Protein AF-A0A5J4TMM7-F1 (afdb_monomer_lite)

Sequence (166 aa):
MRTRFPPIDKGRENIFELLRQLVEALKNKEIQQAITAIHTQLLQATYKQFMEEETDIDERCTFEDDDDEDDKQDDQGDDDDDEEGKTYTKEQMHKHKHVHILLRQRLTILGDLIRTGDEATNAVVCRIISQIYDSHFANEDVLYAERAIPEDEKVQNTGENAAAPA

Radiu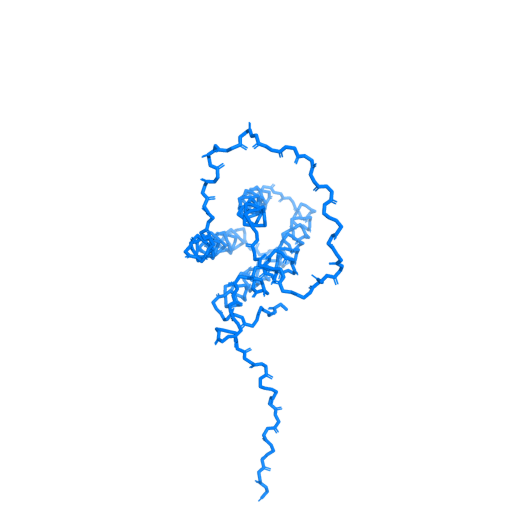s of gyration: 20.69 Å; chains: 1; bounding box: 51×47×65 Å

InterPro domains:
  IPR035938 Hemerythrin-like superfamily [G3DSA:1.20.120.50] (1-147)

pLDDT: mean 84.0, std 17.4, range [39.56, 97.88]

Foldseek 3Di:
DDLLFVLLVVLLVQLVVLLVVLLVCLVVVHDLVSNLVSLVVSLVSLVVSLVVVLVVCCVQDDDPPPPDDPDDDDDPPPDDDDPPAAAQDPVLSVVLNVLSVVLSVLSVVLSVCSNPHDSVSSVVSSVVNVVSSVVSVVPSVSVCSVHRPDVVSGNDCPPPDPDDDD

Organism: NCBI:txid222440

Structure (mmCIF, N/CA/C/O backbone):
data_AF-A0A5J4TMM7-F1
#
_entry.id   AF-A0A5J4TMM7-F1
#
loop_
_atom_site.group_PDB
_atom_site.id
_atom_site.type_symbol
_atom_site.label_atom_id
_atom_site.label_alt_id
_atom_site.label_comp_id
_atom_site.label_asym_id
_atom_site.label_entity_id
_atom_site.label_seq_id
_atom_site.pdbx_PDB_ins_code
_atom_site.Cartn_x
_atom_site.Cartn_y
_atom_site.Cartn_z
_atom_site.occupancy
_atom_site.B_iso_or_equiv
_atom_site.auth_seq_id
_atom_site.auth_comp_id
_atom_site.auth_asym_id
_atom_site.auth_atom_id
_atom_site.pdbx_PDB_model_num
ATOM 1 N N . MET A 1 1 ? 5.998 -13.136 -1.604 1.00 61.28 1 MET A N 1
ATOM 2 C CA . MET A 1 1 ? 6.021 -11.703 -1.958 1.00 61.28 1 MET A CA 1
ATOM 3 C C . MET A 1 1 ? 7.466 -11.260 -2.147 1.00 61.28 1 MET A C 1
ATOM 5 O O . MET A 1 1 ? 7.964 -10.487 -1.347 1.00 61.28 1 MET A O 1
ATOM 9 N N . ARG A 1 2 ? 8.184 -11.812 -3.128 1.00 78.62 2 ARG A N 1
ATOM 10 C CA . ARG A 1 2 ? 9.522 -11.314 -3.452 1.00 78.62 2 ARG A CA 1
ATOM 11 C C . ARG A 1 2 ? 9.553 -10.980 -4.922 1.00 78.62 2 ARG A C 1
ATOM 13 O O . ARG A 1 2 ? 9.240 -11.833 -5.745 1.00 78.62 2 ARG A O 1
ATOM 20 N N . THR A 1 3 ? 9.910 -9.744 -5.206 1.00 83.25 3 THR A N 1
ATOM 21 C CA . THR A 1 3 ? 10.149 -9.212 -6.547 1.00 83.25 3 THR A CA 1
ATOM 22 C C . THR A 1 3 ? 11.519 -9.580 -7.082 1.00 83.25 3 THR A C 1
ATOM 24 O O . THR A 1 3 ? 11.782 -9.384 -8.263 1.00 83.25 3 THR A O 1
ATOM 27 N N . ARG A 1 4 ? 12.395 -10.099 -6.206 1.00 85.50 4 ARG A N 1
ATOM 28 C CA . ARG A 1 4 ? 13.842 -10.203 -6.437 1.00 85.50 4 ARG A CA 1
ATOM 29 C C . ARG A 1 4 ? 14.512 -8.828 -6.529 1.00 85.50 4 ARG A C 1
ATOM 31 O O . ARG A 1 4 ? 15.693 -8.768 -6.842 1.00 85.50 4 ARG A O 1
ATOM 38 N N . PHE A 1 5 ? 13.803 -7.752 -6.190 1.00 87.56 5 PHE A N 1
ATOM 39 C CA . PHE A 1 5 ? 14.316 -6.392 -6.160 1.00 87.56 5 PHE A CA 1
ATOM 40 C C . PHE A 1 5 ? 14.254 -5.841 -4.719 1.00 87.56 5 PHE A C 1
ATOM 42 O O . PHE A 1 5 ? 13.188 -5.447 -4.234 1.00 87.56 5 PHE A O 1
ATOM 49 N N . PRO A 1 6 ? 15.390 -5.834 -3.992 1.00 85.69 6 PRO A N 1
ATOM 50 C CA . PRO A 1 6 ? 15.434 -5.525 -2.562 1.00 85.69 6 PRO A CA 1
ATOM 51 C C . PRO A 1 6 ? 14.825 -4.184 -2.131 1.00 85.69 6 PRO A C 1
ATOM 53 O O . PRO A 1 6 ? 14.250 -4.155 -1.041 1.00 85.69 6 PRO A O 1
ATOM 56 N N . PRO A 1 7 ? 14.928 -3.083 -2.906 1.00 86.56 7 PRO A N 1
ATOM 57 C CA . PRO A 1 7 ? 14.303 -1.817 -2.524 1.00 86.56 7 PRO A CA 1
ATOM 58 C C . PRO A 1 7 ? 12.787 -1.935 -2.331 1.00 86.56 7 PRO A C 1
ATOM 60 O O . PRO A 1 7 ? 12.265 -1.477 -1.315 1.00 86.56 7 PRO A O 1
ATOM 63 N N . ILE A 1 8 ? 12.105 -2.629 -3.246 1.00 88.56 8 ILE A N 1
ATOM 64 C CA . ILE A 1 8 ? 10.664 -2.876 -3.150 1.00 88.56 8 ILE A CA 1
ATOM 65 C C . ILE A 1 8 ? 10.368 -3.897 -2.048 1.00 88.56 8 ILE A C 1
ATOM 67 O O . ILE A 1 8 ? 9.535 -3.651 -1.177 1.00 88.56 8 ILE A O 1
ATOM 71 N N . ASP A 1 9 ? 11.094 -5.019 -2.019 1.00 90.81 9 ASP A N 1
ATOM 72 C CA . ASP A 1 9 ? 10.847 -6.085 -1.039 1.00 90.81 9 ASP A CA 1
ATOM 73 C C . ASP A 1 9 ? 10.983 -5.579 0.411 1.00 90.81 9 ASP A C 1
ATOM 75 O O . ASP A 1 9 ? 10.133 -5.872 1.252 1.00 90.81 9 ASP A O 1
ATOM 79 N N . LYS A 1 10 ? 11.986 -4.742 0.703 1.00 91.19 10 LYS A N 1
ATOM 80 C CA . LYS A 1 10 ? 12.182 -4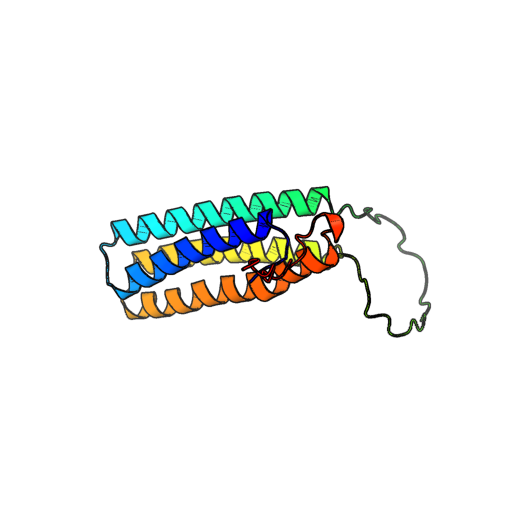.147 2.036 1.00 91.19 10 LYS A CA 1
ATOM 81 C C . LYS A 1 10 ? 11.046 -3.197 2.425 1.00 91.19 10 LYS A C 1
ATOM 83 O O . LYS A 1 10 ? 10.634 -3.160 3.588 1.00 91.19 10 LYS A O 1
ATOM 88 N N . GLY A 1 11 ? 10.551 -2.423 1.465 1.00 91.69 11 GLY A N 1
ATOM 89 C CA . GLY A 1 11 ? 9.391 -1.560 1.641 1.00 91.69 11 GLY A CA 1
ATOM 90 C C . GLY A 1 11 ? 8.132 -2.343 1.989 1.00 91.69 11 GLY A C 1
ATOM 91 O O . GLY A 1 11 ? 7.473 -2.060 2.995 1.00 91.69 11 GLY A O 1
ATOM 92 N N . ARG A 1 12 ? 7.853 -3.391 1.204 1.00 92.81 12 ARG A N 1
ATOM 93 C CA . ARG A 1 12 ? 6.735 -4.317 1.428 1.00 92.81 12 ARG A CA 1
ATOM 94 C C . ARG A 1 12 ? 6.816 -5.001 2.783 1.00 92.81 12 ARG A C 1
ATOM 96 O O . ARG A 1 12 ? 5.810 -5.055 3.483 1.00 92.81 12 ARG A O 1
ATOM 103 N N . GLU A 1 13 ? 7.993 -5.486 3.180 1.00 94.00 13 GLU A N 1
ATOM 104 C CA . GLU A 1 13 ? 8.210 -6.119 4.488 1.00 94.00 13 GLU A CA 1
ATOM 105 C C . GLU A 1 13 ? 7.875 -5.161 5.640 1.00 94.00 13 GLU A C 1
ATOM 107 O O . GLU A 1 13 ? 7.154 -5.536 6.566 1.00 94.00 13 GLU A O 1
ATOM 112 N N . ASN A 1 14 ? 8.325 -3.905 5.562 1.00 95.50 14 ASN A N 1
ATOM 113 C CA . ASN A 1 14 ? 8.018 -2.891 6.572 1.00 95.50 14 ASN A CA 1
ATOM 114 C C . ASN A 1 14 ? 6.512 -2.573 6.642 1.00 95.50 14 ASN A C 1
ATOM 116 O O . ASN A 1 14 ? 5.935 -2.507 7.729 1.00 95.50 14 ASN A O 1
ATOM 120 N N . ILE A 1 15 ? 5.857 -2.408 5.488 1.00 96.56 15 ILE A N 1
ATOM 121 C CA . ILE A 1 15 ? 4.406 -2.183 5.421 1.00 96.56 15 ILE A CA 1
ATOM 122 C C . ILE A 1 15 ? 3.649 -3.384 5.994 1.00 96.56 15 ILE A C 1
ATOM 124 O O . ILE A 1 15 ? 2.725 -3.205 6.787 1.00 96.56 15 ILE A O 1
ATOM 128 N N . PHE A 1 16 ? 4.046 -4.603 5.629 1.00 95.06 16 PHE A N 1
ATOM 129 C CA . PHE A 1 16 ? 3.394 -5.825 6.084 1.00 95.06 16 PHE A CA 1
ATOM 130 C C . PHE A 1 16 ? 3.537 -6.022 7.596 1.00 95.06 16 PHE A C 1
ATOM 132 O O . PHE A 1 16 ? 2.585 -6.430 8.260 1.00 95.06 16 PHE A O 1
ATOM 139 N N . GLU A 1 17 ? 4.690 -5.678 8.165 1.00 96.69 17 GLU A N 1
ATOM 140 C CA . GLU A 1 17 ? 4.903 -5.748 9.609 1.00 96.69 17 GLU A CA 1
ATOM 141 C C . GLU A 1 17 ? 4.015 -4.745 10.365 1.00 96.69 17 GLU A C 1
ATOM 143 O O . GLU A 1 17 ? 3.347 -5.117 11.331 1.00 96.69 17 GLU A O 1
ATOM 148 N N . LEU A 1 18 ? 3.909 -3.501 9.887 1.00 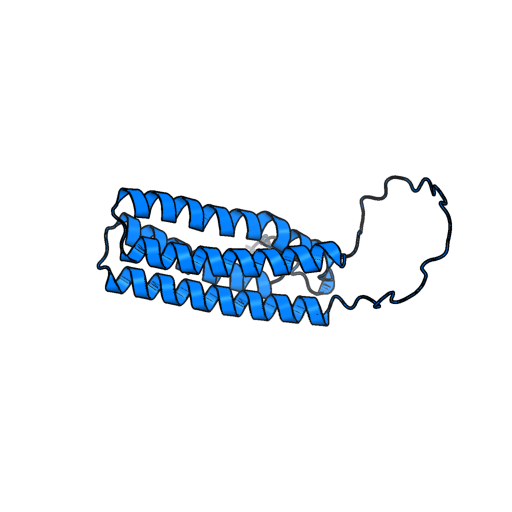97.75 18 LEU A N 1
ATOM 149 C CA . LEU A 1 18 ? 2.998 -2.500 10.461 1.00 97.75 18 LEU A CA 1
ATOM 150 C C . LEU A 1 18 ? 1.523 -2.896 10.305 1.00 97.75 18 LEU A C 1
ATOM 152 O O . LEU A 1 18 ? 0.721 -2.714 11.223 1.00 97.75 18 LEU A O 1
ATOM 156 N N . LEU A 1 19 ? 1.161 -3.475 9.160 1.00 96.94 19 LEU A N 1
ATOM 157 C CA . LEU A 1 19 ? -0.169 -4.016 8.895 1.00 96.94 19 LEU A CA 1
ATOM 158 C C . LEU A 1 19 ? -0.513 -5.147 9.872 1.00 96.94 19 LEU A C 1
ATOM 160 O O . LEU A 1 19 ? -1.602 -5.153 10.449 1.00 96.94 19 LEU A O 1
ATOM 164 N N . ARG A 1 20 ? 0.419 -6.081 10.093 1.00 96.62 20 ARG A N 1
ATOM 165 C CA . ARG A 1 20 ? 0.270 -7.178 11.057 1.00 96.62 20 ARG A CA 1
ATOM 166 C C . ARG A 1 20 ? 0.056 -6.637 12.467 1.00 96.62 20 ARG A C 1
ATOM 168 O O . ARG A 1 20 ? -0.903 -7.043 13.122 1.00 96.62 20 ARG A O 1
ATOM 175 N N . GLN A 1 21 ? 0.887 -5.687 12.899 1.00 97.56 21 GLN A N 1
ATOM 176 C CA . GLN A 1 21 ? 0.751 -5.034 14.203 1.00 97.56 21 GLN A CA 1
ATOM 177 C C . GLN A 1 21 ? -0.606 -4.337 14.353 1.00 97.56 21 GLN A C 1
ATOM 179 O O . GLN A 1 21 ? -1.248 -4.469 15.392 1.00 97.56 21 GLN A O 1
ATOM 184 N N . LEU A 1 22 ? -1.090 -3.652 13.311 1.00 96.88 22 LEU A N 1
ATOM 185 C CA . LEU A 1 22 ? -2.394 -2.987 13.347 1.00 96.88 22 LEU A CA 1
ATOM 186 C C . LEU A 1 22 ? -3.536 -3.998 13.502 1.00 96.88 22 LEU A C 1
ATOM 188 O O . LEU A 1 22 ? -4.430 -3.807 14.325 1.00 96.88 22 LEU A O 1
ATOM 192 N N . VAL A 1 23 ? -3.500 -5.085 12.728 1.00 95.81 23 VAL A N 1
ATOM 193 C CA . VAL A 1 23 ? -4.502 -6.155 12.800 1.00 95.81 23 VAL A CA 1
ATOM 194 C C . VAL A 1 23 ? -4.486 -6.831 14.173 1.00 95.81 23 VAL A C 1
ATOM 196 O O . VAL A 1 23 ? -5.550 -7.122 14.720 1.00 95.81 23 VAL A O 1
ATOM 199 N N . GLU A 1 24 ? -3.309 -7.079 14.744 1.00 96.19 24 GLU A N 1
ATOM 200 C CA . GLU A 1 24 ? -3.167 -7.644 16.090 1.00 96.19 24 GLU A CA 1
ATOM 201 C C . GLU A 1 24 ? -3.703 -6.697 17.162 1.00 96.19 24 GLU A C 1
ATOM 203 O O . GLU A 1 24 ? -4.505 -7.126 17.991 1.00 96.19 24 GLU A O 1
ATOM 208 N N . ALA A 1 25 ? -3.363 -5.409 17.100 1.00 95.75 25 ALA A N 1
ATOM 209 C CA . ALA A 1 25 ? -3.857 -4.405 18.037 1.00 95.75 25 ALA A CA 1
ATOM 210 C C . ALA A 1 25 ? -5.392 -4.284 17.996 1.00 95.75 25 ALA A C 1
ATOM 212 O O . ALA A 1 25 ? -6.048 -4.237 19.040 1.00 95.75 25 ALA A O 1
ATOM 213 N N . LEU A 1 26 ? -5.985 -4.312 16.794 1.00 93.81 26 LEU A N 1
ATOM 214 C CA . LEU A 1 26 ? -7.440 -4.304 16.606 1.00 93.81 26 LEU A CA 1
ATOM 215 C C . LEU A 1 26 ? -8.102 -5.577 17.158 1.00 93.81 26 LEU A C 1
ATOM 217 O O . LEU A 1 26 ? -9.134 -5.490 17.822 1.00 93.81 26 LEU A O 1
ATOM 221 N N . LYS A 1 27 ? -7.508 -6.757 16.932 1.00 92.44 27 LYS A N 1
ATOM 222 C CA . LYS A 1 27 ? -8.018 -8.041 17.455 1.00 92.44 27 LYS A CA 1
ATOM 223 C C . LYS A 1 27 ? -7.916 -8.140 18.976 1.00 92.44 27 LYS A C 1
ATOM 225 O O . LYS A 1 27 ? -8.837 -8.639 19.618 1.00 92.44 27 LYS A O 1
ATOM 230 N N . ASN A 1 28 ? -6.817 -7.652 19.544 1.00 94.19 28 ASN A N 1
ATOM 231 C CA . ASN A 1 28 ? -6.554 -7.668 20.983 1.00 94.19 28 ASN A CA 1
ATOM 232 C C . ASN A 1 28 ? -7.286 -6.552 21.736 1.00 94.19 28 ASN A C 1
ATOM 234 O O . ASN A 1 28 ? -7.210 -6.502 22.963 1.00 94.19 28 ASN A O 1
ATOM 238 N N . LYS A 1 29 ? -8.014 -5.683 21.019 1.00 92.06 29 LYS A N 1
ATOM 239 C CA . LYS A 1 29 ? -8.740 -4.538 21.582 1.00 92.06 29 LYS A CA 1
ATOM 240 C C . LYS A 1 29 ? -7.807 -3.643 22.394 1.00 92.06 29 LYS A C 1
ATOM 242 O O . LYS A 1 29 ? -8.122 -3.244 23.516 1.00 92.06 29 LYS A O 1
ATOM 247 N N . GLU A 1 30 ? -6.634 -3.370 21.830 1.00 94.56 30 GLU A N 1
ATOM 248 C CA . GLU A 1 30 ? -5.685 -2.450 22.438 1.00 94.56 30 GLU A CA 1
ATOM 249 C C . GLU A 1 30 ? -6.285 -1.051 22.600 1.00 94.56 30 GLU A C 1
ATOM 251 O O . GLU A 1 30 ? -7.309 -0.694 22.012 1.00 94.56 30 GLU A O 1
ATOM 256 N N . ILE A 1 31 ? -5.639 -0.229 23.426 1.00 94.38 31 ILE A N 1
ATOM 257 C CA . ILE A 1 31 ? -6.094 1.139 23.651 1.00 94.38 31 ILE A CA 1
ATOM 258 C C . ILE A 1 31 ? -6.087 1.934 22.337 1.00 94.38 31 ILE A C 1
ATOM 260 O O . ILE A 1 31 ? -5.144 1.857 21.547 1.00 94.38 31 ILE A O 1
ATOM 264 N N . GLN A 1 32 ? -7.112 2.765 22.130 1.00 93.50 32 GLN A N 1
ATOM 265 C CA . GLN A 1 32 ? -7.313 3.505 20.877 1.00 93.50 32 GLN A CA 1
ATOM 266 C C . GLN A 1 32 ? -6.090 4.330 20.449 1.00 93.50 32 GLN A C 1
ATOM 268 O O . GLN A 1 32 ? -5.813 4.478 19.258 1.00 93.50 32 GLN A O 1
ATOM 273 N N . GLN A 1 33 ? -5.343 4.864 21.418 1.00 94.44 33 GLN A N 1
ATOM 274 C CA . GLN A 1 33 ? -4.124 5.625 21.161 1.00 94.44 33 GLN A CA 1
ATOM 275 C C . GLN A 1 33 ? -3.031 4.770 20.501 1.00 94.44 33 GLN A C 1
ATOM 277 O O . GLN A 1 33 ? -2.375 5.252 19.581 1.00 94.44 33 GLN A O 1
ATOM 282 N N . ALA A 1 34 ? -2.860 3.514 20.929 1.00 95.94 34 ALA A N 1
ATOM 283 C CA . ALA A 1 34 ? -1.887 2.589 20.348 1.00 95.94 34 ALA A CA 1
ATOM 284 C C . ALA A 1 34 ? -2.284 2.215 18.914 1.00 95.94 34 ALA A C 1
ATOM 286 O O . ALA A 1 34 ? -1.485 2.371 17.994 1.00 95.94 34 ALA A O 1
ATOM 287 N N . ILE A 1 35 ? -3.555 1.858 18.703 1.00 96.00 35 ILE A N 1
ATOM 288 C CA . ILE A 1 35 ? -4.111 1.552 17.375 1.00 96.00 35 ILE A CA 1
ATOM 289 C C . ILE A 1 35 ? -3.916 2.736 16.414 1.00 96.00 35 ILE A C 1
ATOM 291 O O . ILE A 1 35 ? -3.448 2.566 15.289 1.00 96.00 35 ILE A O 1
ATOM 295 N N . THR A 1 36 ? -4.226 3.954 16.869 1.00 94.81 36 THR A N 1
ATOM 296 C CA . THR A 1 36 ? -4.078 5.177 16.061 1.00 94.81 36 THR A CA 1
ATOM 297 C C . THR A 1 36 ? -2.611 5.457 15.723 1.00 94.81 36 THR A C 1
ATOM 299 O O . THR A 1 36 ? -2.302 5.879 14.607 1.00 94.81 36 THR A O 1
ATOM 302 N N . ALA A 1 37 ? -1.692 5.205 16.660 1.00 96.94 37 ALA A N 1
ATOM 303 C CA . ALA A 1 37 ? -0.262 5.367 16.422 1.00 96.94 37 ALA A CA 1
ATOM 304 C C . ALA A 1 37 ? 0.255 4.377 15.367 1.00 96.94 37 ALA A C 1
ATOM 306 O O . ALA A 1 37 ? 0.974 4.792 14.460 1.00 96.94 37 ALA A O 1
ATOM 307 N N . ILE A 1 38 ? -0.151 3.104 15.437 1.00 97.62 38 ILE A N 1
ATOM 308 C CA . ILE A 1 38 ? 0.238 2.084 14.451 1.00 97.62 38 ILE A CA 1
ATOM 309 C C . ILE A 1 38 ? -0.352 2.415 13.074 1.00 97.62 38 ILE A C 1
ATOM 311 O O . ILE A 1 38 ? 0.367 2.389 12.078 1.00 97.62 38 ILE A O 1
ATOM 315 N N . HIS A 1 39 ? -1.631 2.803 13.004 1.00 97.19 39 HIS A N 1
ATOM 316 C CA . HIS A 1 39 ? -2.255 3.245 11.748 1.00 97.19 39 HIS A CA 1
ATOM 317 C C . HIS A 1 39 ? -1.517 4.439 11.127 1.00 97.19 39 HIS A C 1
ATOM 319 O O . HIS A 1 39 ? -1.257 4.444 9.925 1.00 97.19 39 HIS A O 1
ATOM 325 N N . THR A 1 40 ? -1.102 5.412 11.944 1.00 97.06 40 THR A N 1
ATOM 326 C CA . THR A 1 40 ? -0.323 6.569 11.474 1.00 97.06 40 THR A CA 1
ATOM 327 C C . THR A 1 40 ? 1.035 6.142 10.913 1.00 97.06 40 THR A C 1
ATOM 329 O O . THR A 1 40 ? 1.440 6.630 9.858 1.00 97.06 40 THR A O 1
ATOM 332 N N . GLN A 1 41 ? 1.727 5.211 11.578 1.00 97.88 41 GLN A N 1
ATOM 333 C CA . GLN A 1 41 ? 2.993 4.663 11.083 1.00 97.88 41 GLN A CA 1
ATOM 334 C C . GLN A 1 41 ? 2.801 3.917 9.759 1.00 97.88 41 GLN A C 1
ATOM 336 O O . GLN A 1 41 ? 3.575 4.128 8.827 1.00 97.88 41 GLN A O 1
ATOM 341 N N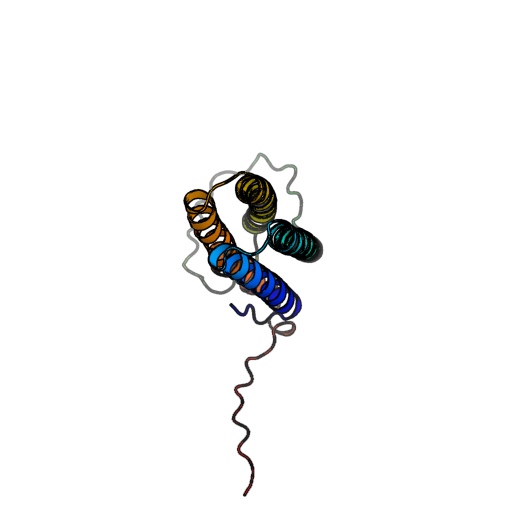 . LEU A 1 42 ? 1.742 3.108 9.638 1.00 97.88 42 LEU A N 1
ATOM 342 C CA . LEU A 1 42 ? 1.397 2.408 8.400 1.00 97.88 42 LEU A CA 1
ATOM 343 C C . LEU A 1 42 ? 1.124 3.389 7.252 1.00 97.88 42 LEU A C 1
ATOM 345 O O . LEU A 1 42 ? 1.629 3.196 6.145 1.00 97.88 42 LEU A O 1
ATOM 349 N N . LEU A 1 43 ? 0.381 4.469 7.514 1.00 96.88 43 LEU A N 1
ATOM 350 C CA . LEU A 1 43 ? 0.112 5.525 6.536 1.00 96.88 43 LEU A CA 1
ATOM 351 C C . LEU A 1 43 ? 1.402 6.199 6.058 1.00 96.88 43 LEU A C 1
ATOM 353 O O . LEU A 1 43 ? 1.596 6.364 4.855 1.00 96.88 43 LEU A O 1
ATOM 357 N N . GLN A 1 44 ? 2.297 6.553 6.982 1.00 97.00 44 GLN A N 1
ATOM 358 C CA . GLN A 1 44 ? 3.578 7.182 6.657 1.00 97.00 44 GLN A CA 1
ATOM 359 C C . GLN A 1 44 ? 4.500 6.245 5.872 1.00 97.00 44 GLN A C 1
ATOM 361 O O . GLN A 1 44 ? 5.087 6.668 4.877 1.00 97.00 44 GLN A O 1
ATOM 366 N N . ALA A 1 45 ? 4.602 4.980 6.287 1.00 97.12 45 ALA A N 1
ATOM 367 C CA . ALA A 1 45 ? 5.396 3.971 5.593 1.00 97.12 45 ALA A CA 1
ATOM 368 C C . ALA A 1 45 ? 4.884 3.740 4.166 1.00 97.12 45 ALA A C 1
ATOM 370 O O . ALA A 1 45 ? 5.674 3.739 3.228 1.00 97.12 45 ALA A O 1
ATOM 371 N N . THR A 1 46 ? 3.564 3.632 4.000 1.00 97.31 46 THR A N 1
ATOM 372 C CA . THR A 1 46 ? 2.917 3.459 2.690 1.00 97.31 46 THR A CA 1
ATOM 373 C C . THR A 1 46 ? 3.138 4.664 1.791 1.00 97.31 46 THR A C 1
ATOM 375 O O . THR A 1 46 ? 3.504 4.512 0.632 1.00 97.31 46 THR A O 1
ATOM 378 N N . TYR A 1 47 ? 2.945 5.874 2.321 1.00 96.75 47 TYR A N 1
ATOM 379 C CA . TYR A 1 47 ? 3.179 7.097 1.560 1.00 96.75 47 TYR A CA 1
ATOM 380 C C . TYR A 1 47 ? 4.625 7.179 1.076 1.00 96.75 47 TYR A C 1
ATOM 382 O O . TYR A 1 47 ? 4.859 7.433 -0.100 1.00 96.75 47 TYR A O 1
ATOM 390 N N . LYS A 1 48 ? 5.581 6.938 1.979 1.00 96.31 48 LYS A N 1
ATOM 391 C CA . LYS A 1 48 ? 7.002 6.970 1.654 1.00 96.31 48 LYS A CA 1
ATOM 392 C C . LYS A 1 48 ? 7.347 5.945 0.571 1.00 96.31 48 LYS A C 1
ATOM 394 O O . LYS A 1 48 ? 7.936 6.334 -0.428 1.00 96.31 48 LYS A O 1
ATOM 399 N N . GLN A 1 49 ? 6.949 4.687 0.759 1.00 95.75 49 GLN A N 1
ATOM 400 C CA . GLN A 1 49 ? 7.257 3.614 -0.184 1.00 95.75 49 GLN A CA 1
ATOM 401 C C . GLN A 1 49 ? 6.703 3.915 -1.576 1.00 95.75 49 GLN A C 1
ATOM 403 O O . GLN A 1 49 ? 7.434 3.855 -2.555 1.00 95.75 49 GLN A O 1
ATOM 408 N N . PHE A 1 50 ? 5.435 4.319 -1.659 1.00 96.62 50 PHE A N 1
ATOM 409 C CA . PHE A 1 50 ? 4.814 4.631 -2.943 1.00 96.62 50 PHE A CA 1
ATOM 410 C C . PHE A 1 50 ? 5.440 5.846 -3.619 1.00 96.62 50 PHE A C 1
ATOM 412 O O . PHE A 1 50 ? 5.518 5.868 -4.835 1.00 96.62 50 PHE A O 1
ATOM 419 N N . MET A 1 51 ? 5.891 6.852 -2.866 1.00 95.88 51 MET A N 1
ATOM 420 C CA . MET A 1 51 ? 6.623 7.983 -3.446 1.00 95.88 51 MET A CA 1
ATOM 421 C C . MET A 1 51 ? 7.980 7.552 -4.014 1.00 95.88 51 MET A C 1
ATOM 423 O O . MET A 1 51 ? 8.360 8.009 -5.089 1.00 95.88 51 MET A O 1
ATOM 427 N N . GLU A 1 52 ? 8.707 6.693 -3.297 1.00 95.25 52 GLU A N 1
ATOM 428 C CA . GLU A 1 52 ? 9.994 6.153 -3.750 1.00 95.25 52 GLU A CA 1
ATOM 429 C C . GLU A 1 52 ? 9.809 5.299 -5.014 1.00 95.25 52 GLU A C 1
ATOM 431 O O . GLU A 1 52 ? 10.512 5.513 -5.996 1.00 95.25 52 GLU A O 1
ATOM 436 N N . GLU A 1 53 ? 8.806 4.420 -5.036 1.00 94.25 53 GLU A N 1
ATOM 437 C CA . GLU A 1 53 ? 8.454 3.616 -6.213 1.00 94.25 53 GLU A CA 1
ATOM 438 C C . GLU A 1 53 ? 7.958 4.468 -7.381 1.00 94.25 53 GLU A C 1
ATOM 440 O O . GLU A 1 53 ? 8.382 4.260 -8.507 1.00 94.25 53 GLU A O 1
ATOM 445 N N . GLU A 1 54 ? 7.087 5.452 -7.146 1.00 94.69 54 GLU A N 1
ATOM 446 C CA . GLU A 1 54 ? 6.593 6.346 -8.201 1.00 94.69 54 GLU A CA 1
ATOM 447 C C . GLU A 1 54 ? 7.727 7.144 -8.854 1.00 94.69 54 GLU A C 1
ATOM 449 O O . GLU A 1 54 ? 7.667 7.376 -10.062 1.00 94.69 54 GLU A O 1
ATOM 454 N N . THR A 1 55 ? 8.737 7.527 -8.065 1.00 94.38 55 THR A N 1
ATOM 455 C CA . THR A 1 55 ? 9.947 8.210 -8.544 1.00 94.38 55 THR A CA 1
ATOM 456 C C . THR A 1 55 ? 10.820 7.259 -9.359 1.00 94.38 55 THR A C 1
ATOM 458 O O . THR A 1 55 ? 11.198 7.598 -10.472 1.00 94.38 55 THR A O 1
ATOM 461 N N . ASP A 1 56 ? 11.084 6.052 -8.851 1.00 92.69 56 ASP A N 1
ATOM 462 C CA . ASP A 1 56 ? 11.849 5.021 -9.570 1.00 92.69 56 ASP A CA 1
ATOM 463 C C . ASP A 1 56 ? 11.163 4.636 -10.895 1.00 92.69 56 ASP A C 1
ATOM 465 O O . ASP A 1 56 ? 11.814 4.527 -11.932 1.00 92.69 56 ASP A O 1
ATOM 469 N N . ILE A 1 57 ? 9.830 4.534 -10.889 1.00 91.12 57 ILE A N 1
ATOM 470 C CA . ILE A 1 57 ? 9.020 4.324 -12.091 1.00 91.12 57 ILE A CA 1
ATOM 471 C C . ILE A 1 57 ? 9.216 5.476 -13.085 1.00 91.12 57 ILE A C 1
ATOM 473 O O . ILE A 1 57 ? 9.426 5.199 -14.260 1.00 91.12 57 ILE A O 1
ATOM 477 N N . ASP A 1 58 ? 9.160 6.740 -12.650 1.00 90.44 58 ASP A N 1
ATOM 478 C CA . ASP A 1 58 ? 9.358 7.896 -13.544 1.00 90.44 58 ASP A CA 1
ATOM 479 C C . ASP A 1 58 ? 10.773 7.959 -14.124 1.00 90.44 58 ASP A C 1
ATOM 481 O O . ASP A 1 58 ? 10.951 8.303 -15.291 1.00 90.44 58 ASP A O 1
ATOM 485 N N . GLU A 1 59 ? 11.782 7.627 -13.320 1.00 90.62 59 GLU A N 1
ATOM 486 C CA . GLU A 1 59 ? 13.183 7.642 -13.744 1.00 90.62 59 GLU A CA 1
ATOM 487 C C . GLU A 1 59 ? 13.487 6.541 -14.768 1.00 90.62 59 GLU A C 1
ATOM 489 O O . GLU A 1 59 ? 14.309 6.740 -15.664 1.00 90.62 59 GLU A O 1
ATOM 494 N N . ARG A 1 60 ? 12.823 5.385 -14.655 1.00 87.38 60 ARG A N 1
ATOM 495 C CA . ARG A 1 60 ? 13.043 4.228 -15.538 1.00 87.38 60 ARG A CA 1
ATOM 496 C C . ARG A 1 60 ? 12.128 4.203 -16.754 1.00 87.38 60 ARG A C 1
ATOM 498 O O . ARG A 1 60 ? 12.535 3.733 -17.814 1.00 87.38 60 ARG A O 1
ATOM 505 N N . CYS A 1 61 ? 10.888 4.654 -16.600 1.00 84.81 61 CYS A N 1
ATOM 506 C CA . CYS A 1 61 ? 9.838 4.522 -17.604 1.00 84.81 61 CYS A CA 1
ATOM 507 C C . CYS A 1 61 ? 9.605 5.866 -18.295 1.00 84.81 61 CYS A C 1
ATOM 509 O O . CYS A 1 61 ? 8.600 6.539 -18.067 1.00 84.81 61 CYS A O 1
ATOM 511 N N . THR A 1 62 ? 10.540 6.261 -19.156 1.00 79.94 62 THR A N 1
ATOM 512 C CA . THR A 1 62 ? 10.342 7.410 -20.041 1.00 79.94 62 THR A CA 1
ATOM 513 C C . THR A 1 62 ? 9.569 6.964 -21.272 1.00 79.94 62 THR A C 1
ATOM 515 O O . THR A 1 62 ? 10.034 6.104 -22.021 1.00 79.94 62 THR A O 1
ATOM 518 N N . PHE A 1 63 ? 8.403 7.557 -21.492 1.00 78.31 63 PHE A N 1
ATOM 519 C CA . PHE A 1 63 ? 7.640 7.386 -22.721 1.00 78.31 63 PHE A CA 1
ATOM 520 C C . PHE A 1 63 ? 7.781 8.667 -23.529 1.00 78.31 63 PHE A C 1
ATOM 522 O O . PHE A 1 63 ? 7.651 9.753 -22.964 1.00 78.31 63 PHE A O 1
ATOM 529 N N . GLU A 1 64 ? 8.073 8.546 -24.820 1.00 73.75 64 GLU A N 1
ATOM 530 C CA . GLU A 1 64 ? 7.967 9.686 -25.722 1.00 73.75 64 GLU A CA 1
ATOM 531 C C . GLU A 1 64 ? 6.493 10.119 -25.733 1.00 73.75 64 GLU A C 1
ATOM 533 O O . GLU A 1 64 ? 5.577 9.289 -25.769 1.00 73.75 64 GLU A O 1
ATOM 538 N N . ASP A 1 65 ? 6.250 11.416 -25.553 1.00 61.78 65 ASP A N 1
ATOM 539 C CA . ASP A 1 65 ? 4.918 11.963 -25.746 1.00 61.78 65 ASP A CA 1
ATOM 540 C C . ASP A 1 65 ? 4.695 12.002 -27.257 1.00 61.78 65 ASP A C 1
ATOM 542 O O . ASP A 1 65 ? 5.177 12.908 -27.937 1.00 61.78 65 ASP A O 1
ATOM 546 N N . ASP A 1 66 ? 4.012 10.979 -27.774 1.00 58.38 66 ASP A N 1
ATOM 547 C CA . ASP A 1 66 ? 3.440 10.961 -29.121 1.00 58.38 66 ASP A CA 1
ATOM 548 C C . ASP A 1 66 ? 2.300 11.996 -29.198 1.00 58.38 66 ASP A C 1
ATOM 550 O O . ASP A 1 66 ? 1.128 11.667 -29.389 1.00 58.38 66 ASP A O 1
ATOM 554 N N . ASP A 1 67 ? 2.630 13.266 -28.976 1.00 57.44 67 ASP A N 1
ATOM 555 C CA . ASP A 1 67 ? 1.781 14.375 -29.367 1.00 57.44 67 ASP A CA 1
ATOM 556 C C . ASP A 1 67 ? 1.994 14.574 -30.880 1.00 57.44 67 ASP A C 1
ATOM 558 O O . ASP A 1 67 ? 3.044 15.043 -31.320 1.00 57.44 67 ASP A O 1
ATOM 562 N N . ASP A 1 68 ? 0.961 14.198 -31.642 1.00 53.06 68 ASP A N 1
ATOM 563 C CA . ASP A 1 68 ? 0.701 14.478 -33.065 1.00 53.06 68 ASP A CA 1
ATOM 564 C C . ASP A 1 68 ? 1.165 13.446 -34.124 1.00 53.06 68 ASP A C 1
ATOM 566 O O . ASP A 1 68 ? 2.069 13.726 -34.900 1.00 53.06 68 ASP A O 1
ATOM 570 N N . GLU A 1 69 ? 0.422 12.344 -34.314 1.00 53.12 69 GLU A N 1
ATOM 571 C CA . GLU A 1 69 ? 0.008 11.900 -35.669 1.00 53.12 69 GLU A CA 1
ATOM 572 C C . GLU A 1 69 ? -1.400 11.273 -35.626 1.00 53.12 69 GLU A C 1
ATOM 574 O O . GLU A 1 69 ? -1.591 10.059 -35.611 1.00 53.12 69 GLU A O 1
ATOM 579 N N . ASP A 1 70 ? -2.412 12.140 -35.672 1.00 56.03 70 ASP A N 1
ATOM 580 C CA . ASP A 1 70 ? -3.778 11.832 -36.113 1.00 56.03 70 ASP A CA 1
ATOM 581 C C . ASP A 1 70 ? -3.775 11.561 -37.643 1.00 56.03 70 ASP A C 1
ATOM 583 O O . ASP A 1 70 ? -4.418 12.275 -38.403 1.00 56.03 70 ASP A O 1
ATOM 587 N N . ASP A 1 71 ? -2.975 10.604 -38.142 1.00 57.50 71 ASP A N 1
ATOM 588 C CA . ASP A 1 71 ? -3.118 10.039 -39.499 1.00 57.50 71 ASP A CA 1
ATOM 589 C C . ASP A 1 71 ? -2.192 8.824 -39.720 1.00 57.50 71 ASP A C 1
ATOM 591 O O . ASP A 1 71 ? -1.020 8.975 -40.074 1.00 57.50 71 ASP A O 1
ATOM 595 N N . LYS A 1 72 ? -2.727 7.603 -39.569 1.00 48.12 72 LYS A N 1
ATOM 596 C CA . LYS A 1 72 ? -2.509 6.480 -40.506 1.00 48.12 72 LYS A CA 1
ATOM 597 C C . LYS A 1 72 ? -3.370 5.270 -40.143 1.00 48.12 72 LYS A C 1
ATOM 599 O O . LYS A 1 72 ? -3.195 4.622 -39.121 1.00 48.12 72 LYS A O 1
ATOM 604 N N . GLN A 1 73 ? -4.307 5.040 -41.058 1.00 46.16 73 GLN A N 1
ATOM 605 C CA . GLN A 1 73 ? -4.981 3.799 -41.436 1.00 46.16 73 GLN A CA 1
ATOM 606 C C . GLN A 1 73 ? -4.527 2.503 -40.757 1.00 46.16 73 GLN A C 1
ATOM 608 O O . GLN A 1 73 ? -3.368 2.114 -40.854 1.00 46.16 73 GLN A O 1
ATOM 613 N N . ASP A 1 74 ? -5.536 1.804 -40.229 1.00 51.75 74 ASP A N 1
ATOM 614 C CA . ASP A 1 74 ? -5.728 0.352 -40.229 1.00 51.75 74 ASP A CA 1
ATOM 615 C C . ASP A 1 74 ? -4.686 -0.429 -41.055 1.00 51.75 74 ASP A C 1
ATOM 617 O O . ASP A 1 74 ? -4.853 -0.620 -42.262 1.00 51.75 74 ASP A O 1
ATOM 621 N N . ASP A 1 75 ? -3.661 -0.955 -40.387 1.00 47.38 75 ASP A N 1
ATOM 622 C CA . ASP A 1 75 ? -2.972 -2.156 -40.846 1.00 47.38 75 ASP A CA 1
ATOM 623 C C . ASP A 1 75 ? -3.161 -3.232 -39.777 1.00 47.38 75 ASP A C 1
ATOM 625 O O . ASP A 1 75 ? -2.631 -3.154 -38.667 1.00 47.38 75 ASP A O 1
ATOM 629 N N . GLN A 1 76 ? -4.014 -4.209 -40.095 1.00 52.62 76 GLN A N 1
ATOM 630 C CA . GLN A 1 76 ? -4.127 -5.455 -39.346 1.00 52.62 76 GLN A CA 1
ATOM 631 C C . GLN A 1 76 ? -2.833 -6.245 -39.564 1.00 52.62 76 GLN A C 1
ATOM 633 O O . GLN A 1 76 ? -2.765 -7.117 -40.428 1.00 52.62 76 GLN A O 1
ATOM 638 N N . GLY A 1 77 ? -1.813 -5.907 -38.778 1.00 39.56 77 GLY A N 1
ATOM 639 C CA . GLY A 1 77 ? -0.641 -6.738 -38.553 1.00 39.56 77 GLY A CA 1
ATOM 640 C C . GLY A 1 77 ? -1.009 -7.878 -37.612 1.00 39.56 77 GLY A C 1
ATOM 641 O O . GLY A 1 77 ? -1.181 -7.681 -36.411 1.00 39.56 77 GLY A O 1
ATOM 642 N N . ASP A 1 78 ? -1.202 -9.048 -38.205 1.00 56.69 78 ASP A N 1
ATOM 643 C CA . ASP A 1 78 ? -1.167 -10.357 -37.562 1.00 56.69 78 ASP A CA 1
ATOM 644 C C . ASP A 1 78 ? 0.241 -10.530 -36.963 1.00 56.69 78 ASP A C 1
ATOM 646 O O . ASP A 1 78 ? 1.176 -10.828 -37.700 1.00 56.69 78 ASP A O 1
ATOM 650 N N . ASP A 1 79 ? 0.414 -10.250 -35.668 1.00 44.50 79 ASP A N 1
ATOM 651 C CA . ASP A 1 79 ? 1.661 -10.540 -34.955 1.00 44.50 79 ASP A CA 1
ATOM 652 C C . ASP A 1 79 ? 1.396 -11.594 -33.881 1.00 44.50 79 ASP A C 1
ATOM 654 O O . ASP A 1 79 ? 0.738 -11.368 -32.859 1.00 44.50 79 ASP A O 1
ATOM 658 N N . ASP A 1 80 ? 1.912 -12.767 -34.228 1.00 41.34 80 ASP A N 1
ATOM 659 C CA . ASP A 1 80 ? 1.984 -14.014 -33.497 1.00 41.34 80 ASP A CA 1
ATOM 660 C C . ASP A 1 80 ? 2.401 -13.866 -32.019 1.00 41.34 80 ASP A C 1
ATOM 662 O O . ASP A 1 80 ? 3.124 -12.962 -31.594 1.00 41.34 80 ASP A O 1
ATOM 666 N N . ASP A 1 81 ? 1.937 -14.845 -31.246 1.00 48.25 81 ASP A N 1
ATOM 667 C CA . ASP A 1 81 ? 2.255 -15.149 -29.855 1.00 48.25 81 ASP A CA 1
ATOM 668 C C . ASP A 1 81 ? 3.765 -15.117 -29.509 1.00 48.25 81 ASP A C 1
ATOM 670 O O . ASP A 1 81 ? 4.418 -16.158 -29.489 1.00 48.25 81 ASP A O 1
ATOM 674 N N . ASP A 1 82 ? 4.294 -13.964 -29.089 1.00 43.00 82 ASP A N 1
ATOM 675 C CA . ASP A 1 82 ? 5.506 -13.887 -28.256 1.00 43.00 82 ASP A CA 1
ATOM 676 C C . ASP A 1 82 ? 5.155 -13.295 -26.871 1.00 43.00 82 ASP A C 1
ATOM 678 O O . ASP A 1 82 ? 5.166 -12.085 -26.619 1.00 43.00 82 ASP A O 1
ATOM 682 N N . GLU A 1 83 ? 4.787 -14.177 -25.933 1.00 50.88 83 GLU A N 1
ATOM 683 C CA . GLU A 1 83 ? 4.579 -13.853 -24.510 1.00 50.88 83 GLU A CA 1
ATOM 684 C C . GLU A 1 83 ? 5.896 -13.603 -23.735 1.00 50.88 83 GLU A C 1
ATOM 686 O O . GLU A 1 83 ? 5.856 -13.186 -22.574 1.00 50.88 83 GLU A O 1
ATOM 691 N N . GLU A 1 84 ? 7.069 -13.792 -24.349 1.00 43.62 84 GLU A N 1
ATOM 692 C CA . GLU A 1 84 ? 8.372 -13.538 -23.721 1.00 43.62 84 GLU A CA 1
ATOM 693 C C . GLU A 1 84 ? 8.839 -12.084 -23.936 1.00 43.62 84 GLU A C 1
ATOM 695 O O . GLU A 1 84 ? 9.274 -11.698 -25.014 1.00 43.62 84 GLU A O 1
ATOM 700 N N . GLY A 1 85 ? 8.812 -11.264 -22.874 1.00 53.41 85 GLY A N 1
ATOM 701 C CA . GLY A 1 85 ? 9.625 -10.035 -22.812 1.00 53.41 85 GLY A CA 1
ATOM 702 C C . GLY A 1 85 ? 8.920 -8.691 -23.026 1.00 53.41 85 GLY A C 1
ATOM 703 O O . GLY A 1 85 ? 9.590 -7.704 -23.325 1.00 53.41 85 GLY A O 1
ATOM 704 N N . LYS A 1 86 ? 7.595 -8.594 -22.840 1.00 63.12 86 LYS A N 1
ATOM 705 C CA . LYS A 1 86 ? 6.893 -7.295 -22.913 1.00 63.12 86 LYS A CA 1
ATOM 706 C C . LYS A 1 86 ? 7.412 -6.325 -21.844 1.00 63.12 86 LYS A C 1
ATOM 708 O O . LYS A 1 86 ? 7.237 -6.564 -20.647 1.00 63.12 86 LYS A O 1
ATOM 713 N N . THR A 1 87 ? 8.006 -5.226 -22.301 1.00 80.38 87 THR A N 1
ATOM 714 C CA . THR A 1 87 ? 8.456 -4.094 -21.483 1.00 80.38 87 THR A CA 1
ATOM 715 C C . THR A 1 87 ? 7.292 -3.469 -20.714 1.00 80.38 87 THR A C 1
ATOM 717 O O . THR A 1 87 ? 6.115 -3.646 -21.048 1.00 80.38 87 THR A O 1
ATOM 720 N N . TYR A 1 88 ? 7.607 -2.765 -19.628 1.00 88.81 88 TYR A N 1
ATOM 721 C CA . TYR A 1 88 ? 6.604 -2.075 -18.824 1.00 88.81 88 TYR A CA 1
ATOM 722 C C . TYR A 1 88 ? 5.999 -0.893 -19.600 1.00 88.81 88 TYR A C 1
ATOM 724 O O . TYR A 1 88 ? 6.708 0.013 -20.030 1.00 88.81 88 TYR A O 1
ATOM 732 N N . THR A 1 89 ? 4.683 -0.917 -19.812 1.00 90.38 89 THR A N 1
ATOM 733 C CA . THR A 1 89 ? 3.976 0.028 -20.703 1.00 90.38 89 THR A CA 1
ATOM 734 C C . THR A 1 89 ? 3.486 1.293 -19.983 1.00 90.38 89 THR A C 1
ATOM 736 O O . THR A 1 89 ? 3.290 1.289 -18.764 1.00 90.38 89 THR A O 1
ATOM 739 N N . LYS A 1 90 ? 3.193 2.364 -20.744 1.00 89.00 90 LYS A N 1
ATOM 740 C CA . LYS A 1 90 ? 2.628 3.631 -20.223 1.00 89.00 90 LYS A CA 1
ATOM 741 C C . LYS A 1 90 ? 1.308 3.401 -19.480 1.00 89.00 90 LYS A C 1
ATOM 743 O O . LYS A 1 90 ? 1.091 3.950 -18.401 1.00 89.00 90 LYS A O 1
ATOM 748 N N . GLU A 1 91 ? 0.450 2.527 -20.008 1.00 90.12 91 GLU A N 1
ATOM 749 C CA . GLU A 1 91 ? -0.811 2.147 -19.360 1.00 90.12 91 GLU A CA 1
ATOM 750 C C . GLU A 1 91 ? -0.573 1.439 -18.015 1.00 90.12 91 GLU A C 1
ATOM 752 O O . GLU A 1 91 ? -1.203 1.784 -17.012 1.00 90.12 91 GLU A O 1
ATOM 757 N N . GLN A 1 92 ? 0.370 0.490 -17.961 1.00 91.75 92 GLN A N 1
ATOM 758 C CA . GLN A 1 92 ? 0.726 -0.213 -16.724 1.00 91.75 92 GLN A CA 1
ATOM 759 C C . GLN A 1 92 ? 1.294 0.743 -15.673 1.00 91.75 92 GLN A C 1
ATOM 761 O O . GLN A 1 92 ? 0.869 0.683 -14.518 1.00 91.75 92 GLN A O 1
ATOM 766 N N . MET A 1 93 ? 2.167 1.672 -16.075 1.00 92.50 93 MET A N 1
ATOM 767 C CA . MET A 1 93 ? 2.648 2.751 -15.212 1.00 92.50 93 MET A CA 1
ATOM 768 C C . MET A 1 93 ? 1.486 3.560 -14.629 1.00 92.50 93 MET A C 1
ATOM 770 O O . MET A 1 93 ? 1.369 3.674 -13.406 1.00 92.50 93 MET A O 1
ATOM 774 N N . HIS A 1 94 ? 0.611 4.112 -15.475 1.00 92.44 94 HIS A N 1
ATOM 775 C CA . HIS A 1 94 ? -0.505 4.937 -15.009 1.00 92.44 94 HIS A CA 1
ATOM 776 C C . HIS A 1 94 ? -1.440 4.164 -14.081 1.00 92.44 94 HIS A C 1
ATOM 778 O O . HIS A 1 94 ? -1.846 4.690 -13.042 1.00 92.44 94 HIS A O 1
ATOM 784 N N . LYS A 1 95 ? -1.737 2.902 -14.407 1.00 94.06 95 LYS A N 1
ATOM 785 C CA . LYS A 1 95 ? -2.538 2.024 -13.554 1.00 94.06 95 LYS A CA 1
ATOM 786 C C . LYS A 1 95 ? -1.885 1.823 -12.186 1.00 94.06 95 LYS A C 1
ATOM 788 O O . LYS A 1 95 ? -2.571 1.957 -11.176 1.00 94.06 95 LYS A O 1
ATOM 793 N N . HIS A 1 96 ? -0.586 1.539 -12.139 1.00 95.44 96 HIS A N 1
ATOM 794 C CA . HIS A 1 96 ? 0.151 1.316 -10.893 1.00 95.44 96 HIS A CA 1
ATOM 795 C C . HIS A 1 96 ? 0.095 2.559 -9.990 1.00 95.44 96 HIS A C 1
ATOM 797 O O . HIS A 1 96 ? -0.363 2.485 -8.848 1.00 95.44 96 HIS A O 1
ATOM 803 N N . LYS A 1 97 ? 0.413 3.738 -10.538 1.00 95.31 97 LYS A N 1
ATOM 804 C CA . LYS A 1 97 ? 0.319 5.012 -9.805 1.00 95.31 97 LYS A CA 1
ATOM 805 C C . LYS A 1 97 ? -1.106 5.321 -9.348 1.00 95.31 97 LYS A C 1
ATOM 807 O O . LYS A 1 97 ? -1.330 5.821 -8.244 1.00 95.31 97 LYS A O 1
ATOM 812 N N . HIS A 1 98 ? -2.099 4.991 -10.169 1.00 95.50 98 HIS A N 1
ATOM 813 C CA . HIS A 1 98 ? -3.498 5.144 -9.791 1.00 95.50 98 HIS A CA 1
ATOM 814 C C . HIS A 1 98 ? -3.875 4.236 -8.610 1.00 95.50 98 HIS A C 1
ATOM 816 O O . HIS A 1 98 ? -4.545 4.687 -7.677 1.00 95.50 98 HIS A O 1
ATOM 822 N N . VAL A 1 99 ? -3.396 2.988 -8.591 1.00 95.62 99 VAL A N 1
ATOM 823 C CA . VAL A 1 99 ? -3.576 2.068 -7.457 1.00 95.62 99 VAL A CA 1
ATOM 824 C C . VAL A 1 99 ? -2.963 2.646 -6.177 1.00 95.62 99 VAL A C 1
ATOM 826 O O . VAL A 1 99 ? -3.631 2.612 -5.142 1.00 95.62 99 VAL A O 1
ATOM 829 N N . HIS A 1 100 ? -1.783 3.274 -6.235 1.00 97.25 100 HIS A N 1
ATOM 830 C CA . HIS A 1 100 ? -1.188 3.959 -5.076 1.00 97.25 100 HIS A CA 1
ATOM 831 C C . HIS A 1 100 ? -2.085 5.071 -4.524 1.00 97.25 100 HIS A C 1
ATOM 833 O O . HIS A 1 100 ? -2.305 5.161 -3.312 1.00 97.25 100 HIS A O 1
ATOM 839 N N . ILE A 1 101 ? -2.654 5.905 -5.400 1.00 96.38 101 ILE A N 1
ATOM 840 C CA . ILE A 1 101 ? -3.592 6.964 -5.001 1.00 96.38 101 ILE A CA 1
ATOM 841 C C . ILE A 1 101 ? -4.808 6.361 -4.289 1.00 96.38 101 ILE A C 1
ATOM 843 O O . ILE A 1 101 ? -5.156 6.797 -3.187 1.00 96.38 101 ILE A O 1
ATOM 847 N N . LEU A 1 102 ? -5.427 5.335 -4.879 1.00 95.69 102 LEU A N 1
ATOM 848 C CA . LEU A 1 102 ? -6.603 4.681 -4.304 1.00 95.69 102 LEU A CA 1
ATOM 849 C C . LEU A 1 102 ? -6.294 4.004 -2.964 1.00 95.69 102 LEU A C 1
ATOM 851 O O . LEU A 1 102 ? -7.099 4.088 -2.035 1.00 95.69 102 LEU A O 1
ATOM 855 N N . LEU A 1 103 ? -5.135 3.357 -2.834 1.00 96.19 103 LEU A N 1
ATOM 856 C CA . LEU A 1 103 ? -4.682 2.734 -1.590 1.00 96.19 103 LEU A CA 1
ATOM 857 C C . LEU A 1 103 ? -4.509 3.768 -0.476 1.00 96.19 103 LEU A C 1
ATOM 859 O O . LEU A 1 103 ? -5.056 3.580 0.612 1.00 96.19 103 LEU A O 1
ATOM 863 N N . ARG A 1 104 ? -3.838 4.894 -0.751 1.00 95.88 104 ARG A N 1
ATOM 864 C CA . ARG A 1 104 ? -3.662 5.987 0.224 1.00 95.88 104 ARG A CA 1
ATOM 865 C C . ARG A 1 104 ? -5.003 6.580 0.673 1.00 95.88 104 ARG A C 1
ATOM 867 O O . ARG A 1 104 ? -5.218 6.802 1.869 1.00 95.88 104 ARG A O 1
ATOM 874 N N . GLN A 1 105 ? -5.931 6.790 -0.263 1.00 95.88 105 GLN A N 1
ATOM 875 C CA . GLN A 1 105 ? -7.283 7.273 0.044 1.00 95.88 105 GLN A CA 1
ATOM 876 C C . GLN A 1 105 ? -8.055 6.279 0.919 1.00 95.88 105 GLN A C 1
ATOM 878 O O . GLN A 1 105 ? -8.606 6.659 1.954 1.00 95.88 105 GLN A O 1
ATOM 883 N N . ARG A 1 106 ? -8.055 4.992 0.547 1.00 95.56 106 ARG A N 1
ATOM 884 C CA . ARG A 1 106 ? -8.711 3.927 1.319 1.00 95.56 106 ARG A CA 1
ATOM 885 C C . ARG A 1 106 ? -8.126 3.817 2.719 1.00 95.56 106 ARG A C 1
ATOM 887 O O . ARG A 1 106 ? -8.887 3.759 3.675 1.00 95.56 106 ARG A O 1
ATOM 894 N N . LEU A 1 107 ? -6.804 3.853 2.859 1.00 95.75 107 LEU A N 1
ATOM 895 C CA . LEU A 1 107 ? -6.141 3.778 4.159 1.00 95.75 107 LEU A CA 1
ATOM 896 C C . LEU A 1 107 ? -6.530 4.939 5.083 1.00 95.75 107 LEU A C 1
ATOM 898 O O . LEU A 1 107 ? -6.711 4.733 6.284 1.00 95.75 107 LEU A O 1
ATOM 902 N N . THR A 1 108 ? -6.707 6.137 4.521 1.00 95.06 108 THR A N 1
ATOM 903 C CA . THR A 1 108 ? -7.190 7.313 5.258 1.00 95.06 108 THR A CA 1
ATOM 904 C C . THR A 1 108 ? -8.615 7.089 5.770 1.00 95.06 108 THR A C 1
ATOM 906 O O . THR A 1 108 ? -8.857 7.200 6.970 1.00 95.06 108 THR A O 1
ATOM 909 N N . ILE A 1 109 ? -9.532 6.662 4.893 1.00 95.19 109 ILE A N 1
ATOM 910 C CA . ILE A 1 109 ? -10.934 6.378 5.251 1.00 95.19 109 ILE A CA 1
ATOM 911 C C . ILE A 1 109 ? -11.026 5.267 6.308 1.00 95.19 109 ILE A C 1
ATOM 913 O O . ILE A 1 109 ? -11.772 5.382 7.279 1.00 95.19 109 ILE A O 1
ATOM 917 N N . LEU A 1 110 ? -10.251 4.190 6.149 1.00 94.88 110 LEU A N 1
ATOM 918 C CA . LEU A 1 110 ? -10.216 3.082 7.106 1.00 94.88 110 LEU A CA 1
ATOM 919 C C . LEU A 1 110 ? -9.698 3.534 8.480 1.00 94.88 110 LEU A C 1
ATOM 921 O O . LEU A 1 110 ? -10.176 3.036 9.495 1.00 94.88 110 LEU A O 1
ATOM 925 N N . GLY A 1 111 ? -8.783 4.505 8.530 1.00 94.75 111 GLY A N 1
ATOM 926 C CA . GLY A 1 111 ? -8.326 5.118 9.779 1.00 94.75 111 GLY A CA 1
ATOM 927 C C . GLY A 1 111 ? -9.426 5.861 10.535 1.00 94.75 111 GLY A C 1
ATOM 928 O O . GLY A 1 111 ? -9.513 5.770 11.761 1.00 94.75 111 GLY A O 1
ATOM 929 N N . ASP A 1 112 ? -10.299 6.564 9.817 1.00 94.31 112 ASP A N 1
ATOM 930 C CA . ASP A 1 112 ? -11.447 7.251 10.418 1.00 94.31 112 ASP A CA 1
ATOM 931 C C . ASP A 1 112 ? -12.492 6.254 10.939 1.00 94.31 112 ASP A C 1
ATOM 933 O O . ASP A 1 112 ? -13.035 6.430 12.037 1.00 94.31 112 ASP A O 1
ATOM 937 N N . LEU A 1 113 ? -12.706 5.158 10.203 1.00 94.88 113 LEU A N 1
ATOM 938 C CA . LEU A 1 113 ? -13.558 4.050 10.641 1.00 94.88 113 LEU A CA 1
ATOM 939 C C . LEU A 1 113 ? -12.995 3.350 11.881 1.00 94.88 113 LEU A C 1
ATOM 941 O O . LEU A 1 113 ? -13.751 3.087 12.805 1.00 94.88 113 LEU A O 1
ATOM 945 N N . ILE A 1 114 ? -11.683 3.123 11.967 1.00 93.44 114 ILE A N 1
ATOM 946 C CA . ILE A 1 114 ? -11.036 2.566 13.171 1.00 93.44 114 ILE A CA 1
ATOM 947 C C . ILE A 1 114 ? -11.225 3.476 14.394 1.00 93.44 114 ILE A C 1
ATOM 949 O O . ILE A 1 114 ? -11.269 3.010 15.531 1.00 93.44 114 ILE A O 1
ATOM 953 N N . ARG A 1 115 ? -11.307 4.795 14.189 1.00 91.44 115 ARG A N 1
ATOM 954 C CA . ARG A 1 115 ? -11.415 5.776 15.279 1.00 91.44 115 ARG A CA 1
ATOM 955 C C . ARG A 1 115 ? -12.808 5.877 15.882 1.00 91.44 115 ARG A C 1
ATOM 957 O O . ARG A 1 115 ? -12.942 6.259 17.041 1.00 91.44 115 ARG A O 1
ATOM 964 N N . THR A 1 116 ? -13.825 5.601 15.077 1.00 89.19 116 THR A N 1
ATOM 965 C CA . THR A 1 116 ? -15.236 5.827 15.422 1.00 89.19 116 THR A CA 1
ATOM 966 C C . THR A 1 116 ? -16.063 4.545 15.440 1.00 89.19 116 THR A C 1
ATOM 968 O O . THR A 1 116 ? -17.172 4.543 15.971 1.00 89.19 116 THR A O 1
ATOM 971 N N . GLY A 1 117 ? -15.531 3.474 14.857 1.00 82.00 117 GLY A N 1
ATOM 972 C CA . GLY A 1 117 ? -16.200 2.203 14.654 1.00 82.00 117 GLY A CA 1
ATOM 973 C C . GLY A 1 117 ? -16.201 1.302 15.880 1.00 82.00 117 GLY A C 1
ATOM 974 O O . GLY A 1 117 ? -15.427 1.454 16.825 1.00 82.00 117 GLY A O 1
ATOM 975 N N . ASP A 1 118 ? -17.105 0.334 15.834 1.00 88.62 118 ASP A N 1
ATOM 976 C CA . ASP A 1 118 ? -17.219 -0.740 16.809 1.00 88.62 118 ASP A CA 1
ATOM 977 C C . ASP A 1 118 ? -16.382 -1.969 16.407 1.00 88.62 118 ASP A C 1
ATOM 979 O O . ASP A 1 118 ? -15.657 -1.988 15.410 1.00 88.62 118 ASP A O 1
ATOM 983 N N . GLU A 1 119 ? -16.482 -3.039 17.194 1.00 87.56 119 GLU A N 1
ATOM 984 C CA . GLU A 1 119 ? -15.741 -4.280 16.952 1.00 87.56 119 GLU A CA 1
ATOM 985 C C . GLU A 1 119 ? -16.065 -4.914 15.589 1.00 87.56 119 GLU A C 1
ATOM 987 O O . GLU A 1 119 ? -15.169 -5.425 14.914 1.00 87.56 119 GLU A O 1
ATOM 992 N N . ALA A 1 120 ? -17.326 -4.841 15.150 1.00 91.81 120 ALA A N 1
ATOM 993 C CA . ALA A 1 120 ? -17.734 -5.349 13.844 1.00 91.81 120 ALA A CA 1
ATOM 994 C C . ALA A 1 120 ? -17.094 -4.535 12.711 1.00 91.81 120 ALA A C 1
ATOM 996 O O . ALA A 1 120 ? -16.558 -5.108 11.759 1.00 91.81 120 ALA A O 1
ATOM 997 N N . THR A 1 121 ? -17.083 -3.208 12.848 1.00 93.38 121 THR A N 1
ATOM 998 C CA . THR A 1 121 ? -16.412 -2.294 11.917 1.00 93.38 121 THR A CA 1
ATOM 999 C C . THR A 1 121 ? -14.922 -2.610 11.832 1.00 93.38 121 THR A C 1
ATOM 1001 O O . THR A 1 121 ? -14.395 -2.785 10.734 1.00 93.38 121 THR A O 1
ATOM 1004 N N . ASN A 1 122 ? -14.252 -2.784 12.971 1.00 92.44 122 ASN A N 1
ATOM 1005 C CA . ASN A 1 122 ? -12.825 -3.102 13.018 1.00 92.44 122 ASN A CA 1
ATOM 1006 C C . ASN A 1 122 ? -12.499 -4.444 12.348 1.00 92.44 122 ASN A C 1
ATOM 1008 O O . ASN A 1 122 ? -11.511 -4.542 11.622 1.00 92.44 122 ASN A O 1
ATOM 1012 N N . ALA A 1 123 ? -13.344 -5.465 12.513 1.00 92.19 123 ALA A N 1
ATOM 1013 C CA . ALA A 1 123 ? -13.167 -6.748 11.832 1.00 92.19 123 ALA A CA 1
ATOM 1014 C C . ALA A 1 123 ? -13.265 -6.617 10.300 1.00 92.19 123 ALA A C 1
ATOM 1016 O O . ALA A 1 123 ? -12.484 -7.233 9.567 1.00 92.19 123 ALA A O 1
ATOM 1017 N N . VAL A 1 124 ? -14.194 -5.789 9.812 1.00 94.44 124 VAL A N 1
ATOM 1018 C CA . VAL A 1 124 ? -14.329 -5.484 8.381 1.00 94.44 124 VAL A CA 1
ATOM 1019 C C . VAL A 1 124 ? -13.122 -4.694 7.881 1.00 94.44 124 VAL A C 1
ATOM 1021 O O . VAL A 1 124 ? -12.554 -5.051 6.849 1.00 94.44 124 VAL A O 1
ATOM 1024 N N . VAL A 1 125 ? -12.677 -3.680 8.628 1.00 93.88 125 VAL A N 1
ATOM 1025 C CA . VAL A 1 125 ? -11.490 -2.888 8.283 1.00 93.88 125 VAL A CA 1
ATOM 1026 C C . VAL A 1 125 ? -10.251 -3.777 8.177 1.00 93.88 125 VAL A C 1
ATOM 1028 O O . VAL A 1 125 ? -9.574 -3.708 7.155 1.00 93.88 125 VAL A O 1
ATOM 1031 N N . CYS A 1 126 ? -10.000 -4.661 9.152 1.00 93.44 126 CYS A N 1
ATOM 1032 C CA . CYS A 1 126 ? -8.896 -5.629 9.121 1.00 93.44 126 CYS A CA 1
ATOM 1033 C C . CYS A 1 126 ? -8.893 -6.469 7.840 1.00 93.44 126 CYS A C 1
ATOM 1035 O O . CYS A 1 126 ? -7.847 -6.692 7.237 1.00 93.44 126 CYS A O 1
ATOM 1037 N N . ARG A 1 127 ? -10.067 -6.933 7.403 1.00 94.81 127 ARG A N 1
ATOM 1038 C CA . ARG A 1 127 ? -10.174 -7.721 6.175 1.00 94.81 127 ARG A CA 1
ATOM 1039 C C . ARG A 1 127 ? -9.850 -6.884 4.942 1.00 94.81 127 ARG A C 1
ATOM 1041 O O . ARG A 1 127 ?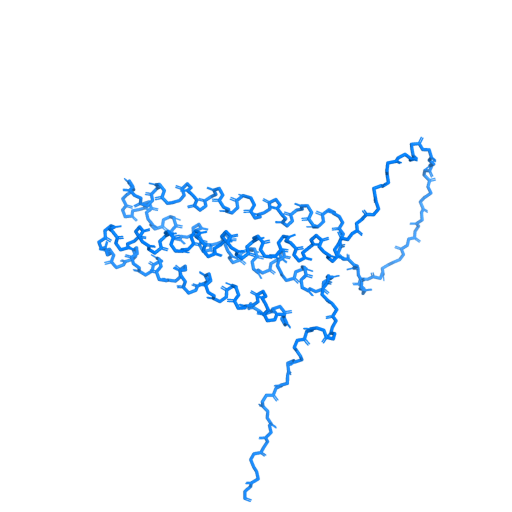 -9.087 -7.334 4.094 1.00 94.81 127 ARG A O 1
ATOM 1048 N N . ILE A 1 128 ? -10.429 -5.688 4.845 1.00 94.75 128 ILE A N 1
ATOM 1049 C CA . ILE A 1 128 ? -10.247 -4.813 3.683 1.00 94.75 128 ILE A CA 1
ATOM 1050 C C . ILE A 1 128 ? -8.784 -4.386 3.571 1.00 94.75 128 ILE A C 1
ATOM 1052 O O . ILE A 1 128 ? -8.211 -4.483 2.491 1.00 94.75 128 ILE A O 1
ATOM 1056 N N . ILE A 1 129 ? -8.167 -3.949 4.672 1.00 93.31 129 ILE A N 1
ATOM 1057 C CA . ILE A 1 129 ? -6.795 -3.442 4.650 1.00 93.31 129 ILE A CA 1
ATOM 1058 C C . ILE A 1 129 ? -5.786 -4.531 4.263 1.00 93.31 129 ILE A C 1
ATOM 1060 O O . ILE A 1 129 ? -4.896 -4.261 3.467 1.00 93.31 129 ILE A O 1
ATOM 1064 N N . SER A 1 130 ? -5.952 -5.777 4.719 1.00 94.38 130 SER A N 1
ATOM 1065 C CA . SER A 1 130 ? -5.096 -6.878 4.256 1.00 94.38 130 SER A CA 1
ATOM 1066 C C . SER A 1 130 ? -5.282 -7.162 2.767 1.00 94.38 130 SER A C 1
ATOM 1068 O O . SER A 1 130 ? -4.307 -7.222 2.026 1.00 94.38 130 SER A O 1
ATOM 1070 N N . GLN A 1 131 ? -6.532 -7.240 2.301 1.00 94.88 131 GLN A N 1
ATOM 1071 C CA . GLN A 1 131 ? -6.833 -7.559 0.903 1.00 94.88 131 GLN A CA 1
ATOM 1072 C C . GLN A 1 131 ? -6.265 -6.541 -0.089 1.00 94.88 131 GLN A C 1
ATOM 1074 O O . GLN A 1 131 ? -5.816 -6.928 -1.166 1.00 94.88 131 GLN A O 1
ATOM 1079 N N . ILE A 1 132 ? -6.301 -5.247 0.246 1.00 93.44 132 ILE A N 1
ATOM 1080 C CA . ILE A 1 132 ? -5.811 -4.211 -0.667 1.00 93.44 132 ILE A CA 1
ATOM 1081 C C . ILE A 1 132 ? -4.282 -4.266 -0.832 1.00 93.44 132 ILE A C 1
ATOM 1083 O O . ILE A 1 132 ? -3.815 -4.105 -1.956 1.00 93.44 132 ILE A O 1
ATOM 1087 N N . TYR A 1 133 ? -3.518 -4.555 0.232 1.00 94.75 133 TYR A N 1
ATOM 1088 C CA . TYR A 1 133 ? -2.063 -4.738 0.127 1.00 94.75 133 TYR A CA 1
ATOM 1089 C C . TYR A 1 133 ? -1.702 -6.066 -0.532 1.00 94.75 133 TYR A C 1
ATOM 1091 O O . TYR A 1 133 ? -0.865 -6.075 -1.427 1.00 94.75 133 TYR A O 1
ATOM 1099 N N . ASP A 1 134 ? -2.365 -7.164 -0.157 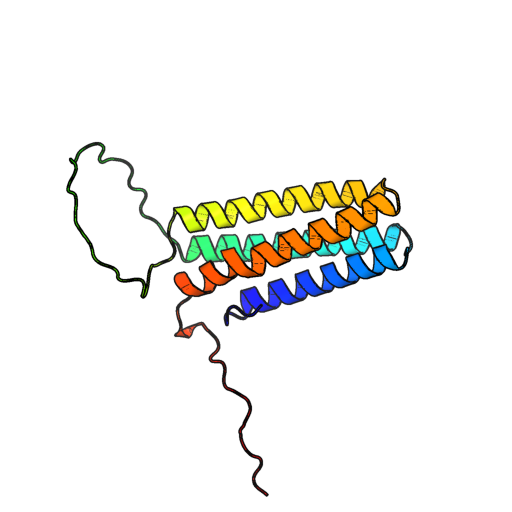1.00 93.75 134 ASP A N 1
ATOM 1100 C CA . ASP A 1 134 ? -2.113 -8.481 -0.753 1.00 93.75 134 ASP A CA 1
ATOM 1101 C C . ASP A 1 134 ? -2.325 -8.451 -2.272 1.00 93.75 134 ASP A C 1
ATOM 1103 O O . ASP A 1 134 ? -1.503 -8.963 -3.029 1.00 93.75 134 ASP A O 1
ATOM 1107 N N . SER A 1 135 ? -3.409 -7.810 -2.726 1.00 92.88 135 SER A N 1
ATOM 1108 C CA . SER A 1 135 ? -3.692 -7.647 -4.153 1.00 92.88 135 SER A CA 1
ATOM 1109 C C . SER A 1 135 ? -2.611 -6.831 -4.853 1.00 92.88 135 SER A C 1
ATOM 1111 O O . SER A 1 135 ? -2.174 -7.218 -5.931 1.00 92.88 135 SER A O 1
ATOM 1113 N N . HIS A 1 136 ? -2.190 -5.716 -4.260 1.00 94.12 136 HIS A N 1
ATOM 1114 C CA . HIS A 1 136 ? -1.195 -4.840 -4.864 1.00 94.12 136 HIS A CA 1
ATOM 1115 C C . HIS A 1 136 ? 0.173 -5.526 -4.971 1.00 94.12 136 HIS A C 1
ATOM 1117 O O . HIS A 1 136 ? 0.737 -5.652 -6.058 1.00 94.12 136 HIS A O 1
ATOM 1123 N N . PHE A 1 137 ? 0.643 -6.095 -3.858 1.00 93.94 137 PHE A N 1
ATOM 1124 C CA . PHE A 1 137 ? 1.940 -6.762 -3.755 1.00 93.94 137 PHE A CA 1
ATOM 1125 C C . PHE A 1 137 ? 2.052 -8.029 -4.603 1.00 93.94 137 PHE A C 1
ATOM 1127 O O . PHE A 1 137 ? 3.169 -8.458 -4.896 1.00 93.94 137 PHE A O 1
ATOM 1134 N N . ALA A 1 138 ? 0.929 -8.660 -4.951 1.00 91.19 138 ALA A N 1
ATOM 1135 C CA . ALA A 1 138 ? 0.901 -9.849 -5.795 1.00 91.19 138 ALA A CA 1
ATOM 1136 C C . ALA A 1 138 ? 0.811 -9.532 -7.294 1.00 91.19 138 ALA A C 1
ATOM 1138 O O . ALA A 1 138 ? 1.206 -10.377 -8.091 1.00 91.19 138 ALA A O 1
ATOM 1139 N N . ASN A 1 139 ? 0.295 -8.357 -7.672 1.00 90.88 139 ASN A N 1
ATOM 1140 C CA . ASN A 1 139 ? -0.039 -8.047 -9.061 1.00 90.88 139 ASN A CA 1
ATOM 1141 C C . ASN A 1 139 ? 0.806 -6.896 -9.612 1.00 90.88 139 ASN A C 1
ATOM 1143 O O . ASN A 1 139 ? 1.792 -7.148 -10.294 1.00 90.88 139 ASN A O 1
ATOM 1147 N N . GLU A 1 140 ? 0.435 -5.643 -9.333 1.00 92.31 140 GLU A N 1
ATOM 1148 C CA . GLU A 1 140 ? 1.066 -4.444 -9.913 1.00 92.31 140 GLU A CA 1
ATOM 1149 C C . GLU A 1 140 ? 2.568 -4.406 -9.639 1.00 92.31 140 GLU A C 1
ATOM 1151 O O . GLU A 1 140 ? 3.393 -4.076 -10.488 1.00 92.31 140 GLU A O 1
ATOM 1156 N N . ASP A 1 141 ? 2.892 -4.805 -8.429 1.00 92.38 141 ASP A N 1
ATOM 1157 C CA . ASP A 1 141 ? 4.172 -4.601 -7.808 1.00 92.38 141 ASP A CA 1
ATOM 1158 C C . ASP A 1 141 ? 5.155 -5.717 -8.263 1.00 92.38 141 ASP A C 1
ATOM 1160 O O . ASP A 1 141 ? 6.358 -5.512 -8.437 1.00 92.38 141 ASP A O 1
ATOM 1164 N N . VAL A 1 142 ? 4.644 -6.929 -8.524 1.00 91.50 142 VAL A N 1
ATOM 1165 C CA . VAL A 1 142 ? 5.394 -8.009 -9.200 1.00 91.50 142 VAL A CA 1
ATOM 1166 C C . VAL A 1 142 ? 5.562 -7.693 -10.681 1.00 91.50 142 VAL A C 1
ATOM 1168 O O . VAL A 1 142 ? 6.662 -7.824 -11.208 1.00 91.50 142 VAL A O 1
ATOM 1171 N N . LEU A 1 143 ? 4.500 -7.220 -11.334 1.00 91.38 143 LEU A N 1
ATOM 1172 C CA . LEU A 1 143 ? 4.505 -6.878 -12.752 1.00 91.38 143 LEU A CA 1
ATOM 1173 C C . LEU A 1 143 ? 5.542 -5.796 -13.074 1.00 91.38 143 LEU A C 1
ATOM 1175 O O . LEU A 1 143 ? 6.259 -5.911 -14.067 1.00 91.38 143 LEU A O 1
ATOM 1179 N N . TYR A 1 144 ? 5.640 -4.770 -12.225 1.00 92.06 144 TYR A N 1
ATOM 1180 C CA . TYR A 1 144 ? 6.672 -3.744 -12.334 1.00 92.06 144 TYR A CA 1
ATOM 1181 C C . TYR A 1 144 ? 8.073 -4.350 -12.228 1.00 92.06 144 TYR A C 1
ATOM 1183 O O . TYR A 1 144 ? 8.894 -4.179 -13.128 1.00 92.06 144 TYR A O 1
ATOM 1191 N N . ALA A 1 145 ? 8.328 -5.139 -11.184 1.00 91.31 145 ALA A N 1
ATOM 1192 C CA . ALA A 1 145 ? 9.622 -5.781 -11.006 1.00 91.31 145 ALA A CA 1
ATOM 1193 C C . ALA A 1 145 ? 9.990 -6.729 -12.154 1.00 91.31 145 ALA A C 1
ATOM 1195 O O . ALA A 1 145 ? 11.150 -6.823 -12.536 1.00 91.31 145 ALA A O 1
ATOM 1196 N N . GLU A 1 146 ? 9.030 -7.450 -12.722 1.00 89.56 146 GLU A N 1
ATOM 1197 C CA . GLU A 1 146 ? 9.285 -8.369 -13.827 1.00 89.56 146 GLU A CA 1
ATOM 1198 C C . GLU A 1 146 ? 9.617 -7.639 -15.128 1.00 89.56 146 GLU A C 1
ATOM 1200 O O . GLU A 1 146 ? 10.518 -8.083 -15.836 1.00 89.56 146 GLU A O 1
ATOM 1205 N N . ARG A 1 147 ? 8.934 -6.525 -15.417 1.00 89.19 147 ARG A N 1
ATOM 1206 C CA . ARG A 1 147 ? 8.949 -5.891 -16.746 1.00 89.19 147 ARG A CA 1
ATOM 1207 C C . ARG A 1 147 ? 9.732 -4.585 -16.850 1.00 89.19 147 ARG A C 1
ATOM 1209 O O . ARG A 1 147 ? 10.058 -4.184 -17.964 1.00 89.19 147 ARG A O 1
ATOM 1216 N N . ALA A 1 148 ? 9.986 -3.906 -15.733 1.00 88.56 148 ALA A N 1
ATOM 1217 C CA . ALA A 1 148 ? 10.714 -2.635 -15.702 1.00 88.56 148 ALA A CA 1
ATOM 1218 C C . ALA A 1 148 ? 12.123 -2.769 -15.115 1.00 88.56 148 ALA A C 1
ATOM 1220 O O . ALA A 1 148 ? 13.010 -2.004 -15.482 1.00 88.56 148 ALA A O 1
ATOM 1221 N N . ILE A 1 149 ? 12.337 -3.729 -14.208 1.00 88.69 149 ILE A N 1
ATOM 1222 C CA . ILE A 1 149 ? 13.635 -3.924 -13.557 1.00 88.69 149 ILE A CA 1
ATOM 1223 C C . ILE A 1 149 ? 14.478 -4.919 -14.374 1.00 88.69 149 ILE A C 1
ATOM 1225 O O . ILE A 1 149 ? 14.040 -6.061 -14.573 1.00 88.69 149 ILE A O 1
ATOM 1229 N N . PRO A 1 150 ? 15.683 -4.529 -14.828 1.00 87.38 150 PRO A N 1
ATOM 1230 C CA . PRO A 1 150 ? 16.632 -5.430 -15.482 1.00 87.38 150 PRO A CA 1
ATOM 1231 C C . PRO A 1 150 ? 17.049 -6.612 -14.589 1.00 87.38 150 PRO A C 1
ATOM 1233 O O . PRO A 1 150 ? 17.093 -6.502 -13.364 1.00 87.38 150 PRO A O 1
ATOM 1236 N N . GLU A 1 151 ? 17.365 -7.771 -15.175 1.00 86.06 151 GLU A N 1
ATOM 1237 C CA . GLU A 1 151 ? 17.728 -8.971 -14.395 1.00 86.06 151 GLU A CA 1
ATOM 1238 C C . GLU A 1 151 ? 19.072 -8.846 -13.653 1.00 86.06 151 GLU A C 1
ATOM 1240 O O . GLU A 1 151 ? 19.270 -9.538 -12.658 1.00 86.06 151 GLU A O 1
ATOM 1245 N N . ASP A 1 152 ? 19.986 -7.969 -14.076 1.00 86.19 152 ASP A N 1
ATOM 1246 C CA . ASP A 1 152 ? 21.256 -7.707 -13.382 1.00 86.19 152 ASP A CA 1
ATOM 1247 C C . ASP A 1 152 ? 21.081 -6.915 -12.077 1.00 86.19 152 ASP A C 1
ATOM 1249 O O . ASP A 1 152 ? 21.901 -7.037 -11.166 1.00 86.19 152 ASP A O 1
ATOM 1253 N N . GLU A 1 153 ? 19.981 -6.169 -11.948 1.00 84.44 153 GLU A N 1
ATOM 1254 C CA . GLU A 1 153 ? 19.582 -5.507 -10.702 1.00 84.44 153 GLU A CA 1
ATOM 1255 C C . GLU A 1 153 ? 18.796 -6.438 -9.763 1.00 84.44 153 GLU A C 1
ATOM 1257 O O . GLU A 1 153 ? 18.615 -6.134 -8.577 1.00 84.44 153 GLU A O 1
ATOM 1262 N N . LYS A 1 154 ? 18.334 -7.592 -10.264 1.00 86.62 154 LYS A N 1
ATOM 1263 C CA . LYS A 1 154 ? 17.599 -8.574 -9.465 1.00 86.62 154 LYS A CA 1
ATOM 1264 C C . LYS A 1 154 ? 18.555 -9.495 -8.724 1.00 86.62 154 LYS A C 1
ATOM 1266 O O . LYS A 1 154 ? 19.509 -10.049 -9.266 1.00 86.62 154 LYS A O 1
ATOM 1271 N N . VAL A 1 155 ? 18.250 -9.737 -7.456 1.00 83.06 155 VAL A N 1
ATOM 1272 C CA . VAL A 1 155 ? 18.990 -10.702 -6.648 1.00 83.06 155 VAL A CA 1
ATOM 1273 C C . VAL A 1 155 ? 18.674 -12.103 -7.159 1.00 83.06 155 VAL A C 1
ATOM 1275 O O . VAL A 1 155 ? 17.530 -12.566 -7.104 1.00 83.06 155 VAL A O 1
ATOM 1278 N N . GLN A 1 156 ? 19.705 -12.796 -7.643 1.00 65.88 156 GLN A N 1
ATOM 1279 C CA . GLN A 1 156 ? 19.600 -14.209 -7.974 1.00 65.88 156 GLN A CA 1
ATOM 1280 C C . GLN A 1 156 ? 19.216 -14.981 -6.715 1.00 65.88 156 GLN A C 1
ATOM 1282 O O . GLN A 1 156 ? 19.802 -14.793 -5.649 1.00 65.88 156 GLN A O 1
ATOM 1287 N N . ASN A 1 157 ? 18.231 -15.868 -6.839 1.00 55.69 157 ASN A N 1
ATOM 1288 C CA . ASN A 1 157 ? 17.848 -16.774 -5.767 1.00 55.69 157 ASN A CA 1
ATOM 1289 C C . ASN A 1 157 ? 18.955 -17.832 -5.625 1.00 55.69 157 ASN A C 1
ATOM 1291 O O . ASN A 1 157 ? 18.816 -18.959 -6.096 1.00 55.69 157 ASN A O 1
ATOM 1295 N N . THR A 1 158 ? 20.106 -17.455 -5.063 1.00 46.84 158 THR A N 1
ATOM 1296 C CA . THR A 1 158 ? 21.166 -18.398 -4.720 1.00 46.84 158 THR A CA 1
ATOM 1297 C C . THR A 1 158 ? 20.627 -19.245 -3.581 1.00 46.84 158 THR A C 1
ATOM 1299 O O . THR A 1 158 ? 20.699 -18.853 -2.419 1.00 46.84 158 THR A O 1
ATOM 1302 N N . GLY A 1 159 ? 20.009 -20.374 -3.931 1.00 45.78 159 GLY A N 1
ATOM 1303 C CA . GLY A 1 159 ? 19.597 -21.379 -2.968 1.00 45.78 159 GLY A CA 1
ATOM 1304 C C . GLY A 1 159 ? 20.776 -21.707 -2.061 1.00 45.78 159 GLY A C 1
ATOM 1305 O O . GLY A 1 159 ? 21.824 -22.160 -2.523 1.00 45.78 159 GLY A O 1
ATOM 1306 N N . GLU A 1 160 ? 20.604 -21.450 -0.769 1.00 45.53 160 GLU A N 1
ATOM 1307 C CA . GLU A 1 160 ? 21.458 -21.983 0.279 1.00 45.53 160 GLU A CA 1
ATOM 1308 C C . GLU A 1 160 ? 21.473 -23.510 0.167 1.00 45.53 160 GLU A C 1
ATOM 1310 O O . GLU A 1 160 ? 20.568 -24.202 0.624 1.00 45.53 160 GLU A O 1
ATOM 1315 N N . ASN A 1 161 ? 22.507 -24.044 -0.477 1.00 44.50 161 ASN A N 1
ATOM 1316 C CA . ASN A 1 161 ? 23.006 -25.385 -0.207 1.00 44.50 161 ASN A CA 1
ATOM 1317 C C . ASN A 1 161 ? 24.497 -25.474 -0.567 1.00 44.50 161 ASN A C 1
ATOM 1319 O O . ASN A 1 161 ? 24.936 -26.310 -1.355 1.00 44.50 161 ASN A O 1
ATOM 1323 N N . ALA A 1 162 ? 25.299 -24.576 0.011 1.00 42.50 162 ALA A N 1
ATOM 1324 C CA . ALA A 1 162 ? 26.731 -24.806 0.124 1.00 42.50 162 ALA A CA 1
ATOM 1325 C C . ALA A 1 162 ? 26.942 -25.795 1.277 1.00 42.50 162 ALA A C 1
ATOM 1327 O O . ALA A 1 162 ? 26.919 -25.428 2.450 1.00 42.50 162 ALA A O 1
ATOM 1328 N N . ALA A 1 163 ? 27.070 -27.070 0.912 1.00 46.62 163 ALA A N 1
ATOM 1329 C CA . ALA A 1 163 ? 27.447 -28.158 1.796 1.00 46.62 163 ALA A CA 1
ATOM 1330 C C . ALA A 1 163 ? 28.641 -27.757 2.679 1.00 46.62 163 ALA A C 1
ATOM 1332 O O . ALA A 1 163 ? 29.701 -27.375 2.179 1.00 46.62 163 ALA A O 1
ATOM 1333 N N . ALA A 1 164 ? 28.463 -27.864 3.996 1.00 43.09 164 ALA A N 1
ATOM 1334 C CA . ALA A 1 164 ? 29.562 -27.803 4.944 1.00 43.09 164 ALA A CA 1
ATOM 1335 C C . ALA A 1 164 ? 30.528 -28.971 4.661 1.00 43.09 164 ALA A C 1
ATOM 1337 O O . ALA A 1 164 ? 30.073 -30.119 4.623 1.00 43.09 164 ALA A O 1
ATOM 1338 N N . PRO A 1 165 ? 31.834 -28.730 4.448 1.00 56.66 165 PRO A N 1
ATOM 1339 C CA . PRO A 1 165 ? 32.796 -29.818 4.423 1.00 56.66 165 PRO A CA 1
ATOM 1340 C C . PRO A 1 165 ? 32.960 -30.372 5.845 1.00 56.66 165 PRO A C 1
ATOM 1342 O O . PRO A 1 165 ? 33.116 -29.611 6.803 1.00 56.66 165 PRO A O 1
ATOM 1345 N N . ALA A 1 166 ? 32.860 -31.698 5.942 1.00 60.62 166 ALA A N 1
ATOM 1346 C CA . ALA A 1 166 ? 33.116 -32.496 7.138 1.00 60.62 166 ALA A CA 1
ATOM 1347 C C . ALA A 1 166 ? 34.592 -32.467 7.563 1.00 60.62 166 ALA A C 1
ATOM 1349 O O . ALA A 1 166 ? 35.461 -32.300 6.673 1.00 60.62 166 ALA A O 1
#

Secondary structure (DSSP, 8-state):
---S-HHHHHHHHHHHHHHHHHHHHHHTT--HHHHHHHHHHHHHHHHHHHHHHHHHHHHH-----------------------S-PPPPHHHHHHHHHHHHHHHHHHHHHHHHHHH--HHHHHHHHHHHHHHHHHHHHTHHHHHHHHTS-TTTSPP---S------